Protein AF-A0A1A8N2N7-F1 (afdb_monomer_lite)

Organism: NCBI:txid704102

pLDDT: mean 72.77, std 22.72, range [32.47, 98.38]

Radius of gyration: 24.27 Å; chains: 1; bounding box: 80×47×76 Å

Secondary structure (DSSP, 8-state):
---S--HHHHHHHSPTTPEEEEEE----TTSS-------PPPPGGGGT---------------------------------------PPEEETTSS--SS-EEEEE-BTTTB--HHHHHHHHHTT--EEE----TT-----HHHHHHHHHHHHHHHHHHHHHHHHHHTT--------

InterPro domains:
  IPR001537 tRNA/rRNA methyltransferase, SpoU type [PF00588] (91-151)
  IPR029026 tRNA (guanine-N1-)-methyltransferase, N-terminal [G3DSA:3.40.1280.10] (37-162)
  IPR029028 Alpha/beta knot methyltransferases [SSF75217] (89-158)
  IPR051259 Ribosomal RNA Methyltransferase [PTHR43191] (1-160)

Sequence (177 aa):
IYPNLDWDDVKNHLPKPVTVHVADSGLDISAETGGNGSHKPSKPGDFGWVSSRPDGKNMLYQEYDSDSDSDSESDSDSEDEGPQLSRVETKLYHETWTQSPSALVIGGETHGLSVEAVQLAEETSGHRLFIPVVPDVDSLNSAMAASILLFEGRRQLLKLLQTSGKKLQSKPERNFS

Structure (mmCIF, N/CA/C/O backbone):
data_AF-A0A1A8N2N7-F1
#
_entry.id   AF-A0A1A8N2N7-F1
#
loop_
_atom_site.group_PDB
_atom_site.id
_atom_site.type_symbol
_atom_site.label_atom_id
_atom_site.label_alt_id
_atom_site.label_comp_id
_atom_site.label_asym_id
_atom_site.label_entity_id
_atom_site.label_seq_id
_atom_site.pdbx_PDB_ins_code
_atom_site.Cartn_x
_atom_site.Cartn_y
_atom_site.Cartn_z
_atom_site.occupancy
_atom_site.B_iso_or_equiv
_atom_site.auth_seq_id
_atom_site.auth_comp_id
_atom_site.auth_asym_id
_atom_site.auth_atom_id
_atom_site.pdbx_PDB_model_num
ATOM 1 N N . ILE A 1 1 ? -5.995 21.632 2.285 1.00 77.31 1 ILE A N 1
ATOM 2 C CA . ILE A 1 1 ? -4.878 20.962 1.580 1.00 77.31 1 ILE A CA 1
ATOM 3 C C . ILE A 1 1 ? -3.614 21.663 2.044 1.00 77.31 1 ILE A C 1
ATOM 5 O O . ILE A 1 1 ? -3.593 22.886 1.961 1.00 77.31 1 ILE A O 1
ATOM 9 N N . TYR A 1 2 ? -2.647 20.931 2.594 1.00 81.38 2 TYR A N 1
ATOM 10 C CA . TYR A 1 2 ? -1.364 21.482 3.041 1.00 81.38 2 TYR A CA 1
ATOM 11 C C . TYR A 1 2 ? -0.319 21.229 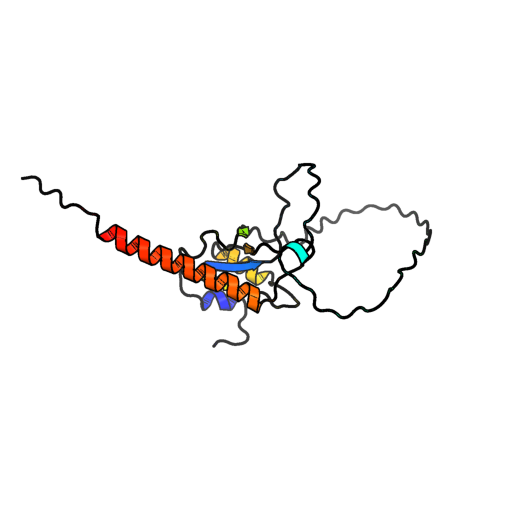1.940 1.00 81.38 2 TYR A C 1
ATOM 13 O O . TYR A 1 2 ? -0.010 20.065 1.692 1.00 81.38 2 TYR A O 1
ATOM 21 N N . PRO A 1 3 ? 0.147 22.256 1.205 1.00 87.00 3 PRO A N 1
ATOM 22 C CA . PRO A 1 3 ? 1.185 22.090 0.188 1.00 87.00 3 PRO A CA 1
ATOM 23 C C . PRO A 1 3 ? 2.592 22.138 0.803 1.00 87.00 3 PRO A C 1
ATOM 25 O O . PRO A 1 3 ? 2.788 22.818 1.806 1.00 87.00 3 PRO A O 1
ATOM 28 N N . ASN A 1 4 ? 3.567 21.492 0.149 1.00 87.12 4 ASN A N 1
ATOM 29 C CA . ASN A 1 4 ? 5.005 21.560 0.477 1.00 87.12 4 ASN A CA 1
ATOM 30 C C . ASN A 1 4 ? 5.331 21.240 1.942 1.00 87.12 4 ASN A C 1
ATOM 32 O O . ASN A 1 4 ? 6.148 21.912 2.565 1.00 87.12 4 ASN A O 1
ATOM 36 N N . LEU A 1 5 ? 4.628 20.258 2.494 1.00 89.69 5 LEU A N 1
ATOM 37 C CA . LEU A 1 5 ? 4.834 19.833 3.862 1.00 89.69 5 LEU A CA 1
ATOM 38 C C . LEU A 1 5 ? 6.092 18.958 3.944 1.00 89.69 5 LEU A C 1
ATOM 40 O O . LEU A 1 5 ? 6.265 18.075 3.102 1.00 89.69 5 LEU A O 1
ATOM 44 N N . ASP A 1 6 ? 6.932 19.197 4.946 1.00 90.75 6 ASP A N 1
ATOM 45 C CA . ASP A 1 6 ? 8.073 18.333 5.243 1.00 90.75 6 ASP A CA 1
ATOM 46 C C . ASP A 1 6 ? 7.608 17.030 5.920 1.00 90.75 6 ASP A C 1
ATOM 48 O O . ASP A 1 6 ? 6.541 16.997 6.543 1.00 90.75 6 ASP A O 1
ATOM 52 N N . TRP A 1 7 ? 8.380 15.948 5.806 1.00 89.94 7 TRP A N 1
ATOM 53 C CA . TRP A 1 7 ? 8.041 14.657 6.412 1.00 89.94 7 TRP A CA 1
ATOM 54 C C . TRP A 1 7 ? 7.930 14.729 7.939 1.00 89.94 7 TRP A C 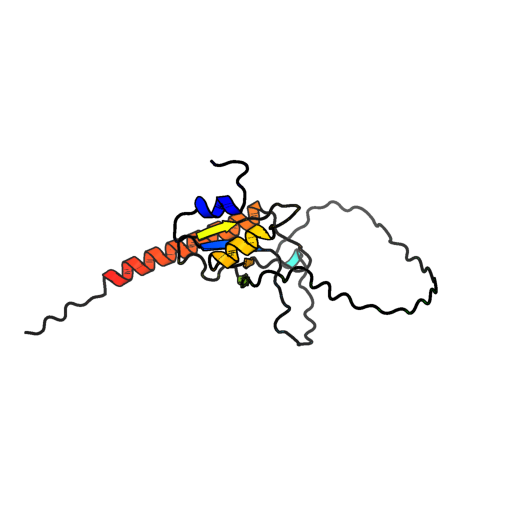1
ATOM 56 O O . TRP A 1 7 ? 7.026 14.101 8.504 1.00 89.94 7 TRP A O 1
ATOM 66 N N . ASP A 1 8 ? 8.749 15.560 8.587 1.00 87.00 8 ASP A N 1
ATOM 67 C CA . ASP A 1 8 ? 8.666 15.809 10.032 1.00 87.00 8 ASP A CA 1
ATOM 68 C C . ASP A 1 8 ? 7.321 16.444 10.426 1.00 87.00 8 ASP A C 1
ATOM 70 O O . ASP A 1 8 ? 6.729 16.130 11.467 1.00 87.00 8 ASP A O 1
ATOM 74 N N . ASP A 1 9 ? 6.787 17.297 9.553 1.00 90.31 9 ASP A N 1
ATOM 75 C CA . ASP A 1 9 ? 5.503 17.956 9.748 1.00 90.31 9 ASP A CA 1
ATOM 76 C C . ASP A 1 9 ? 4.326 17.029 9.416 1.00 90.31 9 ASP A C 1
ATOM 78 O O . ASP A 1 9 ? 3.293 17.106 10.089 1.00 90.31 9 ASP A O 1
ATOM 82 N N . VAL A 1 10 ? 4.457 16.113 8.439 1.00 90.69 10 VAL A N 1
ATOM 83 C CA . VAL A 1 10 ? 3.380 15.170 8.040 1.00 90.69 10 VAL A CA 1
ATOM 84 C C . VAL A 1 10 ? 2.826 14.456 9.264 1.00 90.69 10 VAL A C 1
ATOM 86 O O . VAL A 1 10 ? 1.609 14.408 9.464 1.00 90.69 10 VAL A O 1
ATOM 89 N N . LYS A 1 11 ? 3.717 13.966 10.126 1.00 85.94 11 LYS A N 1
ATOM 90 C CA . LYS A 1 11 ? 3.368 13.245 11.352 1.00 85.94 11 LYS A CA 1
ATOM 91 C C . LYS A 1 11 ? 2.469 14.054 12.289 1.00 85.94 11 LYS A C 1
ATOM 93 O O . LYS A 1 11 ? 1.573 13.487 12.916 1.00 85.94 11 LYS A O 1
ATOM 98 N N . ASN A 1 12 ? 2.654 15.371 12.351 1.00 89.19 12 ASN A N 1
ATOM 99 C CA . ASN A 1 12 ? 1.869 16.268 13.203 1.00 89.19 12 ASN A CA 1
ATOM 100 C C . ASN A 1 12 ? 0.448 16.505 12.670 1.00 89.19 12 ASN A C 1
ATOM 102 O O . ASN A 1 12 ? -0.444 16.884 13.432 1.00 89.19 12 ASN A O 1
ATOM 106 N N . HIS A 1 13 ? 0.220 16.256 11.379 1.00 90.19 13 HIS A N 1
ATOM 107 C CA . HIS A 1 13 ? -1.079 16.412 10.724 1.00 90.19 13 HIS A CA 1
ATOM 108 C C . HIS A 1 13 ? -1.893 15.115 10.639 1.00 90.19 13 HIS A C 1
ATOM 110 O O . HIS A 1 13 ? -3.076 15.155 10.287 1.00 90.19 13 HIS A O 1
ATOM 116 N N . LEU A 1 14 ? -1.298 13.970 10.977 1.00 89.12 14 LEU A N 1
ATOM 117 C CA . LEU A 1 14 ? -2.007 12.697 11.027 1.00 89.12 14 LEU A CA 1
ATOM 118 C C . LEU A 1 14 ? -2.807 12.567 12.337 1.00 89.12 14 LEU A C 1
ATOM 120 O O . LEU A 1 14 ? -2.280 12.817 13.425 1.00 89.12 14 LEU A O 1
ATOM 124 N N . PRO A 1 15 ? -4.080 12.134 12.283 1.00 88.06 15 PRO A N 1
ATOM 125 C CA . PRO A 1 15 ? -4.814 11.771 13.487 1.00 88.06 15 PRO A CA 1
ATOM 126 C C . PRO A 1 15 ? -4.082 10.670 14.267 1.00 88.06 15 PRO A C 1
ATOM 128 O O . PRO A 1 15 ? -3.698 9.650 13.704 1.00 88.06 15 PRO A O 1
ATOM 131 N N . LYS A 1 16 ? -3.957 10.803 15.590 1.00 82.12 16 LYS A N 1
ATOM 132 C CA . LYS A 1 16 ? -3.619 9.655 16.453 1.00 82.12 16 LYS A CA 1
ATOM 133 C C . LYS A 1 16 ? -4.872 8.763 16.479 1.00 82.12 16 LYS A C 1
ATOM 135 O O . LYS A 1 16 ? -5.909 9.298 16.877 1.00 82.12 16 LYS A O 1
ATOM 140 N N . PRO A 1 17 ? -4.880 7.487 16.032 1.00 89.25 17 PRO A N 1
ATOM 141 C CA . PRO A 1 17 ? -3.804 6.486 15.998 1.00 89.25 17 PRO A CA 1
ATOM 142 C C . PRO A 1 17 ? -3.480 5.945 14.580 1.00 89.25 17 PRO A C 1
ATOM 144 O O . PRO A 1 17 ? -3.546 4.738 14.352 1.00 89.25 17 PRO A O 1
ATOM 147 N N . VAL A 1 18 ? -3.218 6.816 13.603 1.00 94.62 18 VAL A N 1
ATOM 148 C CA . VAL A 1 18 ? -3.017 6.384 12.210 1.00 94.62 18 VAL A CA 1
ATOM 149 C C . VAL A 1 18 ? -1.748 5.544 12.029 1.00 94.62 18 VAL A C 1
ATOM 151 O O . VAL A 1 18 ? -0.674 5.926 12.485 1.00 94.62 18 VAL A O 1
ATOM 154 N N . THR A 1 19 ? -1.886 4.434 11.303 1.00 95.50 19 THR A N 1
ATOM 155 C CA . THR A 1 19 ? -0.785 3.607 10.794 1.00 95.50 19 THR A CA 1
ATOM 156 C C . THR A 1 19 ? -0.503 3.987 9.341 1.00 95.50 19 THR A C 1
ATOM 158 O O . THR A 1 19 ? -1.415 3.982 8.512 1.00 95.50 19 THR A O 1
ATOM 161 N N . VAL A 1 20 ? 0.739 4.337 9.012 1.00 96.12 20 VAL A N 1
ATOM 162 C CA . VAL A 1 20 ? 1.139 4.718 7.651 1.00 96.12 20 VAL A CA 1
ATOM 163 C C . VAL A 1 20 ? 1.701 3.497 6.937 1.00 96.12 20 VAL A C 1
ATOM 165 O O . VAL A 1 20 ? 2.603 2.846 7.435 1.00 96.12 20 VAL A O 1
ATOM 168 N N . HIS A 1 21 ? 1.182 3.182 5.759 1.00 96.75 21 HIS A N 1
ATOM 169 C CA . HIS A 1 21 ? 1.699 2.129 4.890 1.00 96.75 21 HIS A CA 1
ATOM 170 C C . HIS A 1 21 ? 2.277 2.757 3.626 1.00 96.75 21 HIS A C 1
ATOM 172 O O . HIS A 1 21 ? 1.815 3.813 3.191 1.00 96.75 21 HIS A O 1
ATOM 178 N N . VAL A 1 22 ? 3.250 2.097 3.009 1.00 96.31 22 VAL A N 1
ATOM 179 C CA . VAL A 1 22 ? 3.868 2.555 1.758 1.00 96.31 22 VAL A CA 1
ATOM 180 C C . VAL A 1 22 ? 3.611 1.534 0.655 1.00 96.31 22 VAL A C 1
ATOM 182 O O . VAL A 1 22 ? 3.579 0.335 0.922 1.00 96.31 22 VAL A O 1
ATOM 185 N N . ALA A 1 23 ? 3.384 1.992 -0.572 1.00 95.06 23 ALA A N 1
ATOM 186 C CA . ALA A 1 23 ? 3.231 1.123 -1.736 1.00 95.06 23 ALA A CA 1
ATOM 187 C C . ALA A 1 23 ? 4.589 0.864 -2.384 1.00 95.06 23 ALA A C 1
ATOM 189 O O . ALA A 1 23 ? 5.177 1.792 -2.939 1.00 95.06 23 ALA A O 1
ATOM 190 N N . ASP A 1 24 ? 5.054 -0.380 -2.332 1.00 86.06 24 ASP A N 1
ATOM 191 C CA . ASP A 1 24 ? 6.379 -0.756 -2.816 1.00 86.06 24 ASP A CA 1
ATOM 192 C C . ASP A 1 24 ? 6.296 -1.853 -3.886 1.00 86.06 24 ASP A C 1
ATOM 194 O O . ASP A 1 24 ? 5.497 -2.787 -3.791 1.00 86.06 24 ASP A O 1
ATOM 198 N N . SER A 1 25 ? 7.112 -1.711 -4.926 1.00 78.00 25 SER A N 1
ATOM 199 C CA . SER A 1 25 ? 7.286 -2.685 -6.004 1.00 78.00 25 SER A CA 1
ATOM 200 C C . SER A 1 25 ? 8.427 -3.668 -5.736 1.00 78.00 25 SER A C 1
ATOM 202 O O . SER A 1 25 ? 8.490 -4.702 -6.393 1.00 78.00 25 SER A O 1
ATOM 204 N N . GLY A 1 26 ? 9.323 -3.374 -4.791 1.00 65.69 26 GLY A N 1
ATOM 205 C CA . GLY A 1 26 ? 10.401 -4.272 -4.393 1.00 65.69 26 GLY A CA 1
ATOM 206 C C . GLY A 1 26 ? 9.904 -5.337 -3.422 1.00 65.69 26 GLY A C 1
ATOM 207 O O . GLY A 1 26 ? 9.474 -5.022 -2.314 1.00 65.69 26 GLY A O 1
ATOM 208 N N . LEU A 1 27 ? 9.978 -6.607 -3.822 1.00 61.25 27 LEU A N 1
ATOM 209 C CA . LEU A 1 27 ? 9.917 -7.719 -2.880 1.00 61.25 27 LEU A CA 1
ATOM 210 C C . LEU A 1 27 ? 11.355 -8.075 -2.502 1.00 61.25 27 LEU A C 1
ATOM 212 O O . LEU A 1 27 ? 12.095 -8.596 -3.336 1.00 61.25 27 LEU A O 1
ATOM 216 N N . ASP A 1 28 ? 11.745 -7.819 -1.254 1.00 54.06 28 ASP A N 1
ATOM 217 C CA . ASP A 1 28 ? 13.048 -8.242 -0.734 1.00 54.06 28 ASP A CA 1
ATOM 218 C C . ASP A 1 28 ? 13.035 -9.764 -0.513 1.00 54.06 28 ASP A C 1
ATOM 220 O O . ASP A 1 28 ? 12.963 -10.255 0.614 1.00 54.06 28 ASP A O 1
ATOM 224 N N . ILE A 1 29 ? 13.102 -10.548 -1.593 1.00 48.91 29 ILE A N 1
ATOM 225 C CA . ILE A 1 29 ? 13.363 -11.994 -1.522 1.00 48.91 29 ILE A CA 1
ATOM 226 C C . ILE A 1 29 ? 14.863 -12.202 -1.245 1.00 48.91 29 ILE A C 1
ATOM 228 O O . ILE A 1 29 ? 15.582 -12.802 -2.035 1.00 48.91 29 ILE A O 1
ATOM 232 N N . SER A 1 30 ? 15.359 -11.665 -0.131 1.00 42.28 30 SER A N 1
ATOM 233 C CA . SER A 1 30 ? 16.705 -11.964 0.386 1.00 42.28 30 SER A CA 1
ATOM 234 C C . SER A 1 30 ? 16.667 -12.717 1.712 1.00 42.28 30 SER A C 1
ATOM 236 O O . SER A 1 30 ? 17.693 -13.216 2.167 1.00 42.28 30 SER A O 1
ATOM 238 N N . ALA A 1 31 ? 15.487 -12.896 2.304 1.00 42.53 31 ALA A N 1
ATOM 239 C CA . ALA A 1 31 ? 15.287 -13.890 3.338 1.00 42.53 31 ALA A CA 1
ATOM 240 C C . ALA A 1 31 ? 14.639 -15.120 2.686 1.00 42.53 31 ALA A C 1
ATOM 242 O O . ALA A 1 31 ? 13.499 -15.071 2.243 1.00 42.53 31 ALA A O 1
ATOM 243 N N . GLU A 1 32 ? 15.374 -16.234 2.671 1.00 45.00 32 GLU A N 1
ATOM 244 C CA . GLU A 1 32 ? 14.865 -17.600 2.482 1.00 45.00 32 GLU A CA 1
ATOM 245 C C . GLU A 1 32 ? 14.291 -17.976 1.098 1.00 45.00 32 GLU A C 1
ATOM 247 O O . GLU A 1 32 ? 13.090 -18.112 0.920 1.00 45.00 32 GLU A O 1
ATOM 252 N N . THR A 1 33 ? 15.170 -18.313 0.138 1.00 36.44 33 THR A N 1
ATOM 253 C CA . THR A 1 33 ? 15.054 -19.552 -0.673 1.00 36.44 33 THR A CA 1
ATOM 254 C C . THR A 1 33 ? 16.413 -19.914 -1.289 1.00 36.44 33 THR A C 1
ATOM 256 O O . THR A 1 33 ? 16.728 -19.582 -2.429 1.00 36.44 33 THR A O 1
ATOM 259 N N . GLY A 1 34 ? 17.226 -20.665 -0.543 1.00 35.75 34 GLY A N 1
ATOM 260 C CA . GLY A 1 34 ? 18.213 -21.556 -1.148 1.00 35.75 34 GLY A CA 1
ATOM 261 C C . GLY A 1 34 ? 17.470 -22.750 -1.744 1.00 35.75 34 GLY A C 1
ATOM 262 O O . GLY A 1 34 ? 17.129 -23.686 -1.027 1.00 35.75 34 GLY A O 1
ATOM 263 N N . GLY A 1 35 ? 17.160 -22.705 -3.037 1.00 32.47 35 GLY A N 1
ATOM 264 C CA . GLY A 1 35 ? 16.401 -23.765 -3.695 1.00 32.47 35 GLY A CA 1
ATOM 265 C C . GLY A 1 35 ? 16.510 -23.689 -5.209 1.00 32.47 35 GLY A C 1
ATOM 266 O O . GLY A 1 35 ? 15.753 -22.977 -5.857 1.00 32.47 35 GLY A O 1
ATOM 267 N N . ASN A 1 36 ? 17.444 -24.457 -5.772 1.00 40.69 36 ASN A N 1
ATOM 268 C CA . ASN A 1 36 ? 17.544 -24.724 -7.205 1.00 40.69 36 ASN A CA 1
ATOM 269 C C . ASN A 1 36 ? 16.225 -25.314 -7.735 1.00 40.69 36 ASN A C 1
ATOM 271 O O . ASN A 1 36 ? 15.969 -26.510 -7.599 1.00 40.69 36 ASN A O 1
ATOM 275 N N . GLY A 1 37 ? 15.411 -24.481 -8.378 1.00 35.03 37 GLY A N 1
ATOM 276 C CA . GLY A 1 37 ? 14.222 -24.883 -9.119 1.00 35.03 37 GLY A CA 1
ATOM 277 C C . GLY A 1 37 ? 14.113 -24.045 -10.384 1.00 35.03 37 GLY A C 1
ATOM 278 O O . GLY A 1 37 ? 13.735 -22.882 -10.334 1.00 35.03 37 GLY A O 1
ATOM 279 N N . SER A 1 38 ? 14.468 -24.631 -11.529 1.00 43.06 38 SER A N 1
ATOM 280 C CA . SER A 1 38 ? 14.280 -24.038 -12.856 1.00 43.06 38 SER A CA 1
ATOM 281 C C . SER A 1 38 ? 12.783 -23.812 -13.120 1.00 43.06 38 SER A C 1
ATOM 283 O O . SER A 1 38 ? 12.105 -24.667 -13.695 1.00 43.06 38 SER A O 1
ATOM 285 N N . HIS A 1 39 ? 12.260 -22.653 -12.733 1.00 41.28 39 HIS A N 1
ATOM 286 C CA . HIS A 1 39 ? 10.943 -22.189 -13.142 1.00 41.28 39 HIS A CA 1
ATOM 287 C C . HIS A 1 39 ? 11.091 -21.412 -14.451 1.00 41.28 39 HIS A C 1
ATOM 289 O O . HIS A 1 39 ? 11.597 -20.296 -14.476 1.00 41.28 39 HIS A O 1
ATOM 295 N N . LYS A 1 40 ? 10.675 -22.022 -15.568 1.00 46.72 40 LYS A N 1
ATOM 296 C CA . LYS A 1 40 ? 10.516 -21.300 -16.837 1.00 46.72 40 LYS A CA 1
ATOM 297 C C . LYS A 1 40 ? 9.461 -20.201 -16.636 1.00 46.72 40 LYS A C 1
ATOM 299 O O . LYS A 1 40 ? 8.342 -20.556 -16.261 1.00 46.72 40 LYS A O 1
ATOM 304 N N . PRO A 1 41 ? 9.759 -18.917 -16.896 1.00 47.47 41 PRO A N 1
ATOM 305 C CA . PRO A 1 41 ? 8.759 -17.867 -16.776 1.00 47.47 41 PRO A CA 1
ATOM 306 C C . PRO A 1 41 ? 7.697 -18.030 -17.873 1.00 47.47 41 PRO A C 1
ATOM 308 O O . PRO A 1 41 ? 8.006 -18.195 -19.057 1.00 47.47 41 PRO A O 1
ATOM 311 N N . SER A 1 42 ? 6.429 -18.031 -17.465 1.00 54.16 42 SER A N 1
ATOM 312 C CA . SER A 1 42 ? 5.269 -17.928 -18.357 1.00 54.16 42 SER A CA 1
ATOM 313 C C . SER A 1 42 ? 5.313 -16.600 -19.115 1.00 54.16 42 SER A C 1
ATOM 315 O O . SER A 1 42 ? 5.610 -15.561 -18.527 1.00 54.16 42 SER A O 1
ATOM 317 N N . LYS A 1 43 ? 5.030 -16.632 -20.422 1.00 56.66 43 LYS A N 1
ATOM 318 C CA . LYS A 1 43 ? 5.144 -15.458 -21.297 1.00 56.66 43 LYS A CA 1
ATOM 319 C C . LYS A 1 43 ? 4.039 -14.438 -20.981 1.00 56.66 43 LYS A C 1
ATOM 321 O O . LYS A 1 43 ? 2.916 -14.854 -20.708 1.00 56.66 43 LYS A O 1
ATOM 326 N N . PRO A 1 44 ? 4.286 -13.123 -21.134 1.00 49.81 44 PRO A N 1
ATOM 327 C CA . PRO A 1 44 ? 3.281 -12.077 -20.888 1.00 49.81 44 PRO A CA 1
ATOM 328 C C . PRO A 1 44 ? 1.944 -12.293 -21.625 1.00 49.81 44 PRO A C 1
ATOM 330 O O . PRO A 1 44 ? 0.878 -11.957 -21.111 1.00 49.81 44 PRO A O 1
ATOM 333 N N . GLY A 1 45 ? 1.987 -12.918 -22.808 1.00 48.84 45 GLY A N 1
ATOM 334 C CA . GLY A 1 45 ? 0.800 -13.246 -23.603 1.00 48.84 45 GLY A CA 1
ATOM 335 C C . GLY A 1 45 ? -0.177 -14.224 -22.935 1.00 48.84 45 GLY A C 1
ATOM 336 O O . GLY A 1 45 ? -1.365 -14.168 -23.243 1.00 48.84 45 GLY A O 1
ATOM 337 N N . ASP A 1 46 ? 0.275 -15.052 -21.988 1.00 54.19 46 ASP A N 1
ATOM 338 C CA . ASP A 1 46 ? -0.593 -16.008 -21.280 1.00 54.19 46 ASP A CA 1
ATOM 339 C C . ASP A 1 46 ? -1.548 -15.306 -20.298 1.00 54.19 46 ASP A C 1
ATOM 341 O O . ASP A 1 46 ? -2.619 -15.825 -19.988 1.00 54.19 46 ASP A O 1
ATOM 345 N N . PHE A 1 47 ? -1.205 -14.090 -19.861 1.00 55.56 47 PHE A N 1
ATOM 346 C CA . PHE A 1 47 ? -2.026 -13.268 -18.965 1.00 55.56 47 PHE A CA 1
ATOM 347 C C . PHE A 1 47 ? -2.867 -12.221 -19.712 1.00 55.56 47 PHE A C 1
ATOM 349 O O . PHE A 1 47 ? -3.386 -11.285 -19.105 1.00 55.56 47 PHE A O 1
ATOM 356 N N . GLY A 1 48 ? -2.999 -12.348 -21.039 1.00 46.44 48 GLY A N 1
ATOM 357 C CA . GLY A 1 48 ? -3.795 -11.431 -21.860 1.00 46.44 48 GLY A CA 1
ATOM 358 C C . GLY A 1 48 ? -3.153 -10.058 -22.080 1.00 46.44 48 GLY A C 1
ATOM 359 O O . GLY A 1 48 ? -3.822 -9.141 -22.559 1.00 46.44 48 GLY A O 1
ATOM 360 N N . TRP A 1 49 ? -1.864 -9.898 -21.764 1.00 51.03 49 TRP A N 1
ATOM 361 C CA . TRP A 1 49 ? -1.115 -8.681 -22.070 1.00 51.03 49 TRP A CA 1
ATOM 362 C C . TRP A 1 49 ? -0.714 -8.689 -23.548 1.00 51.03 49 TRP A C 1
ATOM 364 O O . TRP A 1 49 ? 0.305 -9.255 -23.942 1.00 51.03 49 TRP A O 1
ATOM 374 N N . VAL A 1 50 ? -1.538 -8.064 -24.389 1.00 43.88 50 VAL A N 1
ATOM 375 C CA . VAL A 1 50 ? -1.230 -7.848 -25.808 1.00 43.88 50 VAL A CA 1
ATOM 376 C C . VAL A 1 50 ? -0.545 -6.493 -25.954 1.00 43.88 50 VAL A C 1
ATOM 378 O O . VAL A 1 50 ? -1.186 -5.444 -25.890 1.00 43.88 50 VAL A O 1
ATOM 381 N N . SER A 1 51 ? 0.773 -6.503 -26.161 1.00 46.09 51 SER A N 1
ATOM 382 C CA . SER A 1 51 ? 1.508 -5.300 -26.558 1.00 46.09 51 SER A CA 1
ATOM 383 C C . SER A 1 51 ? 1.061 -4.890 -27.961 1.00 46.09 51 SER A C 1
ATOM 385 O O . SER A 1 51 ? 1.390 -5.542 -28.949 1.00 46.09 51 SER A O 1
ATOM 387 N N . SER A 1 52 ? 0.286 -3.811 -28.060 1.00 44.50 52 SER A N 1
ATOM 388 C CA . SER A 1 52 ? -0.011 -3.169 -29.341 1.00 44.50 52 SER A CA 1
ATOM 389 C C . SER A 1 52 ? 1.162 -2.264 -29.713 1.00 44.50 52 SER A C 1
ATOM 391 O O . SER A 1 52 ? 1.092 -1.048 -29.547 1.00 44.50 52 SER A O 1
ATOM 393 N N . ARG A 1 53 ? 2.270 -2.850 -30.172 1.00 50.28 53 ARG A N 1
ATOM 394 C CA . ARG A 1 53 ? 3.344 -2.091 -30.823 1.00 50.28 53 ARG A CA 1
ATOM 395 C C . ARG A 1 53 ? 3.508 -2.583 -32.260 1.00 50.28 53 ARG A C 1
ATOM 397 O O . ARG A 1 53 ? 3.644 -3.790 -32.458 1.00 50.28 53 ARG A O 1
ATOM 404 N N . PRO A 1 54 ? 3.458 -1.687 -33.263 1.00 40.12 54 PRO A N 1
ATOM 405 C CA . PRO A 1 54 ? 3.737 -2.071 -34.631 1.00 40.12 54 PRO A CA 1
ATOM 406 C C . PRO A 1 54 ? 5.221 -2.420 -34.764 1.00 40.12 54 PRO A C 1
ATOM 408 O O . PRO A 1 54 ? 6.093 -1.744 -34.217 1.00 40.12 54 PRO A O 1
ATOM 411 N N . ASP A 1 55 ? 5.444 -3.514 -35.479 1.00 47.00 55 ASP A N 1
ATOM 412 C CA . ASP A 1 55 ? 6.719 -4.114 -35.842 1.00 47.00 55 ASP A CA 1
ATOM 413 C C . ASP A 1 55 ? 7.744 -3.073 -36.330 1.00 47.00 55 ASP A C 1
ATOM 415 O O . ASP A 1 55 ? 7.511 -2.321 -37.280 1.00 47.00 55 ASP A O 1
ATOM 419 N N . GLY A 1 56 ? 8.883 -3.029 -35.643 1.00 36.62 56 GLY A N 1
ATOM 420 C CA . GLY A 1 56 ? 9.974 -2.091 -35.864 1.00 36.62 56 GLY A CA 1
ATOM 421 C C . GLY A 1 56 ? 11.316 -2.803 -35.751 1.00 36.62 56 GLY A C 1
ATOM 422 O O . GLY A 1 56 ? 12.016 -2.640 -34.763 1.00 36.62 56 GLY A O 1
ATOM 423 N N . LYS A 1 57 ? 11.611 -3.636 -36.755 1.00 38.03 57 LYS A N 1
ATOM 424 C CA . LYS A 1 57 ? 12.929 -4.065 -37.268 1.00 38.03 57 LYS A CA 1
ATOM 425 C C . LYS A 1 57 ? 14.153 -3.926 -36.336 1.00 38.03 57 LYS A C 1
ATOM 427 O O . LYS A 1 57 ? 14.644 -2.827 -36.115 1.00 38.03 57 LYS A O 1
ATOM 432 N N . ASN A 1 58 ? 14.718 -5.089 -35.986 1.00 40.28 58 ASN A N 1
ATOM 433 C CA . ASN A 1 58 ? 16.145 -5.404 -35.789 1.00 40.28 58 ASN A CA 1
ATOM 434 C C . ASN A 1 58 ? 17.094 -4.227 -35.483 1.00 40.28 58 ASN A C 1
ATOM 436 O O . ASN A 1 58 ? 17.602 -3.588 -36.405 1.00 40.28 58 ASN A O 1
ATOM 440 N N . MET A 1 59 ? 17.474 -4.075 -34.211 1.00 35.28 59 MET A N 1
ATOM 441 C CA . MET A 1 59 ? 18.766 -3.489 -33.843 1.00 35.28 59 MET A CA 1
ATOM 442 C C . MET A 1 59 ? 19.662 -4.581 -33.254 1.00 35.28 59 MET A C 1
ATOM 444 O O . MET A 1 59 ? 19.497 -5.031 -32.124 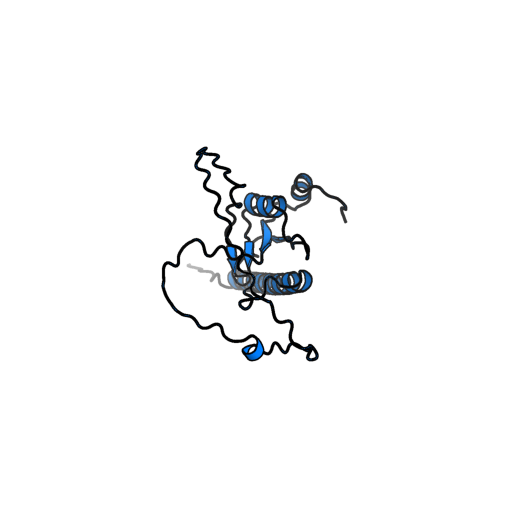1.00 35.28 59 MET A O 1
ATOM 448 N N . LEU A 1 60 ? 20.560 -5.045 -34.120 1.00 33.78 60 LEU A N 1
ATOM 449 C CA . LEU A 1 60 ? 21.655 -5.974 -33.886 1.00 33.78 60 LEU A CA 1
ATOM 450 C C . LEU A 1 60 ? 22.692 -5.289 -32.981 1.00 33.78 60 LEU A C 1
ATOM 452 O O . LEU A 1 60 ? 23.362 -4.360 -33.430 1.00 33.78 60 LEU A O 1
ATOM 456 N N . TYR A 1 61 ? 22.824 -5.724 -31.730 1.00 36.41 61 TYR A N 1
ATOM 457 C CA . TYR A 1 61 ? 23.929 -5.290 -30.876 1.00 36.41 61 TYR A CA 1
ATOM 458 C C . TYR A 1 61 ? 25.184 -6.071 -31.275 1.00 36.41 61 TYR A C 1
ATOM 460 O O . TYR A 1 61 ? 25.231 -7.292 -31.143 1.00 36.41 61 TYR A O 1
ATOM 468 N N . GLN A 1 62 ? 26.160 -5.359 -31.842 1.00 36.53 62 GLN A N 1
ATOM 469 C CA . GLN A 1 62 ? 27.503 -5.870 -32.086 1.00 36.53 62 GLN A CA 1
ATOM 470 C C . GLN A 1 62 ? 28.259 -5.939 -30.760 1.00 36.53 62 GLN A C 1
ATOM 472 O O . GLN A 1 62 ? 28.446 -4.934 -30.081 1.00 36.53 62 GLN A O 1
ATOM 477 N N . GLU A 1 63 ? 28.664 -7.157 -30.442 1.00 33.66 63 GLU A N 1
ATOM 478 C CA . GLU A 1 63 ? 29.701 -7.545 -29.498 1.00 33.66 63 GLU A CA 1
ATOM 479 C C . GLU A 1 63 ? 31.027 -6.863 -29.878 1.00 33.66 63 GLU A C 1
ATOM 481 O O . GLU A 1 63 ? 31.465 -6.944 -31.028 1.00 33.66 63 GLU A O 1
ATOM 486 N N . TYR A 1 64 ? 31.640 -6.151 -28.933 1.00 35.94 64 TYR A N 1
ATOM 487 C CA . TYR A 1 64 ? 33.021 -5.690 -29.039 1.00 35.94 64 TYR A CA 1
ATOM 488 C C . TYR A 1 64 ? 33.813 -6.236 -27.852 1.00 35.94 64 TYR A C 1
ATOM 490 O O . TYR A 1 64 ? 33.670 -5.767 -26.723 1.00 35.94 64 TYR A O 1
ATOM 498 N N . ASP A 1 65 ? 34.640 -7.240 -28.147 1.00 47.53 65 ASP A N 1
ATOM 499 C CA . ASP A 1 65 ? 35.791 -7.643 -27.343 1.00 47.53 65 ASP A CA 1
ATOM 500 C C . ASP A 1 65 ? 36.730 -6.444 -27.188 1.00 47.53 65 ASP A C 1
ATOM 502 O O . ASP A 1 65 ? 37.149 -5.830 -28.175 1.00 47.53 65 ASP A O 1
ATOM 506 N N . SER A 1 66 ? 37.070 -6.108 -25.949 1.00 42.62 66 SER A N 1
ATOM 507 C CA . SER A 1 66 ? 38.151 -5.176 -25.655 1.00 42.62 66 SER A CA 1
ATOM 508 C C . SER A 1 66 ? 38.929 -5.704 -24.457 1.00 42.62 66 SER A C 1
ATOM 510 O O . SER A 1 66 ? 38.616 -5.389 -23.310 1.00 42.62 66 SER A O 1
ATOM 512 N N . ASP A 1 67 ? 39.944 -6.510 -24.755 1.00 45.81 67 ASP A N 1
ATOM 513 C CA . ASP A 1 67 ? 40.983 -6.927 -23.819 1.00 45.81 67 ASP A CA 1
ATOM 514 C C . ASP A 1 67 ? 41.748 -5.688 -23.332 1.00 45.81 67 ASP A C 1
ATOM 516 O O . ASP A 1 67 ? 42.341 -4.952 -24.127 1.00 45.81 67 ASP A O 1
ATOM 520 N N . SER A 1 68 ? 41.731 -5.432 -22.027 1.00 46.66 68 SER A N 1
ATOM 521 C CA . SER A 1 68 ? 42.627 -4.460 -21.404 1.00 46.66 68 SER A CA 1
ATOM 522 C C . SER A 1 68 ? 43.018 -4.955 -20.019 1.00 46.66 68 SER A C 1
ATOM 524 O O . SER A 1 68 ? 42.316 -4.716 -19.037 1.00 46.66 68 SER A O 1
ATOM 526 N N . ASP A 1 69 ? 44.162 -5.630 -19.966 1.00 47.91 69 ASP A N 1
ATOM 527 C CA . ASP A 1 69 ? 44.865 -5.994 -18.741 1.00 47.91 69 ASP A CA 1
ATOM 528 C C . ASP A 1 69 ? 45.262 -4.726 -17.969 1.00 47.91 69 ASP A C 1
ATOM 530 O O . ASP A 1 69 ? 45.925 -3.834 -18.507 1.00 47.91 69 ASP A O 1
ATOM 534 N N . SER A 1 70 ? 44.870 -4.633 -16.699 1.00 43.75 70 SER A N 1
ATOM 535 C CA . SER A 1 70 ? 45.441 -3.662 -15.766 1.00 43.75 70 SER A CA 1
ATOM 536 C C . SER A 1 70 ? 45.402 -4.228 -14.352 1.00 43.75 70 SER A C 1
ATOM 538 O O . SER A 1 70 ? 44.420 -4.071 -13.628 1.00 43.75 70 SER A O 1
ATOM 540 N N . ASP A 1 71 ? 46.508 -4.858 -13.970 1.00 46.06 71 ASP A N 1
ATOM 541 C CA . ASP A 1 71 ? 46.807 -5.270 -12.604 1.00 46.06 71 ASP A CA 1
ATOM 542 C C . ASP A 1 71 ? 46.960 -4.033 -11.704 1.00 46.06 71 ASP A C 1
ATOM 544 O O . ASP A 1 71 ? 47.773 -3.144 -11.975 1.00 46.06 71 ASP A O 1
ATOM 548 N N . SER A 1 72 ? 46.197 -3.971 -10.615 1.00 44.56 72 SER A N 1
ATOM 549 C CA . SER A 1 72 ? 46.445 -3.043 -9.509 1.00 44.56 72 SER A CA 1
ATOM 550 C C . SER A 1 72 ? 45.864 -3.610 -8.217 1.00 44.56 72 SER A C 1
ATOM 552 O O . SER A 1 72 ? 44.717 -3.351 -7.863 1.00 44.56 72 SER A O 1
ATOM 554 N N . GLU A 1 73 ? 46.699 -4.352 -7.499 1.00 52.47 73 GLU A N 1
ATOM 555 C CA . GLU A 1 73 ? 46.517 -4.689 -6.089 1.00 52.47 73 GLU A CA 1
ATOM 556 C C . GLU A 1 73 ? 46.602 -3.401 -5.246 1.00 52.47 73 GLU A C 1
ATOM 558 O O . GLU A 1 73 ? 47.614 -2.702 -5.323 1.00 52.47 73 GLU A O 1
ATOM 563 N N . SER A 1 74 ? 45.591 -3.081 -4.432 1.00 42.06 74 SER A N 1
ATOM 564 C CA . SER A 1 74 ? 45.796 -2.448 -3.116 1.00 42.06 74 SER A CA 1
ATOM 565 C C . SER A 1 74 ? 44.487 -2.346 -2.337 1.00 42.06 74 SER A C 1
ATOM 567 O O . SER A 1 74 ? 43.524 -1.711 -2.763 1.00 42.06 74 SER A O 1
ATOM 569 N N . ASP A 1 75 ? 44.549 -2.925 -1.145 1.00 45.78 75 ASP A N 1
ATOM 570 C CA . ASP A 1 75 ? 43.599 -2.910 -0.041 1.00 45.78 75 ASP A CA 1
ATOM 571 C C . ASP A 1 75 ? 43.194 -1.494 0.404 1.00 45.78 75 ASP A C 1
ATOM 573 O O . ASP A 1 75 ? 44.048 -0.607 0.473 1.00 45.78 75 ASP A O 1
ATOM 577 N N . SER A 1 76 ? 41.927 -1.306 0.795 1.00 48.00 76 SER A N 1
ATOM 578 C CA . SER A 1 76 ? 41.573 -0.666 2.073 1.00 48.00 76 SER A CA 1
ATOM 579 C C . SER A 1 76 ? 40.061 -0.710 2.305 1.00 48.00 76 SER A C 1
ATOM 581 O O . SER A 1 76 ? 39.275 -0.140 1.547 1.00 48.00 76 SER A O 1
ATOM 583 N N . ASP A 1 77 ? 39.694 -1.346 3.413 1.00 48.06 77 ASP A N 1
ATOM 584 C CA . ASP A 1 77 ? 38.353 -1.450 3.971 1.00 48.06 77 ASP A CA 1
ATOM 585 C C . ASP A 1 77 ? 37.689 -0.076 4.134 1.00 48.06 77 ASP A C 1
ATOM 587 O O . ASP A 1 77 ? 38.128 0.775 4.912 1.00 48.06 77 ASP A O 1
ATOM 591 N N . SER A 1 78 ? 36.585 0.121 3.425 1.00 45.97 78 SER A N 1
ATOM 592 C CA . SER A 1 78 ? 35.518 0.995 3.892 1.00 45.97 78 SER A CA 1
ATOM 593 C C . SER A 1 78 ? 34.248 0.172 3.833 1.00 45.97 78 SER A C 1
ATOM 595 O O . SER A 1 78 ? 33.713 -0.112 2.764 1.00 45.97 78 SER A O 1
ATOM 597 N N . GLU A 1 79 ? 33.818 -0.272 5.008 1.00 47.41 79 GLU A N 1
ATOM 598 C CA . GLU A 1 79 ? 32.459 -0.727 5.262 1.00 47.41 79 GLU A CA 1
ATOM 599 C C . GLU A 1 79 ? 31.554 0.494 5.040 1.00 47.41 79 GLU A C 1
ATOM 601 O O . GLU A 1 79 ? 31.158 1.186 5.978 1.00 47.41 79 GLU A O 1
ATOM 606 N N . ASP A 1 80 ? 31.312 0.842 3.772 1.00 43.12 80 ASP A N 1
ATOM 607 C CA . ASP A 1 80 ? 30.188 1.682 3.383 1.00 43.12 80 ASP A CA 1
ATOM 608 C C . ASP A 1 80 ? 28.948 0.823 3.613 1.00 43.12 80 ASP A C 1
ATOM 610 O O . ASP A 1 80 ? 28.413 0.169 2.717 1.00 43.12 80 ASP A O 1
ATOM 614 N N . GLU A 1 81 ? 28.563 0.741 4.884 1.00 47.84 81 GLU A N 1
ATOM 615 C CA . GLU A 1 81 ? 27.241 0.332 5.323 1.00 47.84 81 GLU A CA 1
ATOM 616 C C . GLU A 1 81 ? 26.267 1.349 4.722 1.00 47.84 81 GLU A C 1
ATOM 618 O O . GLU A 1 81 ? 25.840 2.308 5.373 1.00 47.84 81 GLU A O 1
ATOM 623 N N . GLY A 1 82 ? 25.962 1.165 3.433 1.00 43.59 82 GLY A N 1
ATOM 624 C CA . GLY A 1 82 ? 24.903 1.880 2.745 1.00 43.59 82 GLY A CA 1
ATOM 625 C C . GLY A 1 82 ? 23.653 1.850 3.625 1.00 43.59 82 GLY A C 1
ATOM 626 O O . GLY A 1 82 ? 23.440 0.861 4.335 1.00 43.59 82 GLY A O 1
ATOM 627 N N . PRO A 1 83 ? 22.857 2.935 3.647 1.00 43.94 83 PRO A N 1
ATOM 628 C CA . PRO A 1 83 ? 21.827 3.151 4.654 1.00 43.94 83 PRO A CA 1
ATOM 629 C C . PRO A 1 83 ? 20.994 1.885 4.816 1.00 43.94 83 PRO A C 1
ATOM 631 O O . PRO A 1 83 ? 20.347 1.456 3.860 1.00 43.94 83 PRO A O 1
ATOM 634 N N . GLN A 1 84 ? 21.092 1.267 6.003 1.00 47.12 84 GLN A N 1
ATOM 635 C CA . GLN A 1 84 ? 20.406 0.023 6.339 1.00 47.12 84 GLN A CA 1
ATOM 636 C C . GLN A 1 84 ? 18.967 0.150 5.863 1.00 47.12 84 GLN A C 1
ATOM 638 O O . GLN A 1 84 ? 18.226 0.995 6.368 1.00 47.12 84 GLN A O 1
ATOM 643 N N . LEU A 1 85 ? 18.614 -0.632 4.839 1.00 51.66 85 LEU A N 1
ATOM 644 C CA . LEU A 1 85 ? 17.292 -0.605 4.237 1.00 51.66 85 LEU A CA 1
ATOM 645 C C . LEU A 1 85 ? 16.284 -0.762 5.375 1.00 51.66 85 LEU A C 1
ATOM 647 O O . LEU A 1 85 ? 16.260 -1.785 6.061 1.00 51.66 85 LEU A O 1
ATOM 651 N N . SER A 1 86 ? 15.535 0.310 5.624 1.00 56.12 86 SER A N 1
ATOM 652 C CA . SER A 1 86 ? 14.542 0.440 6.689 1.00 56.12 86 SER A CA 1
ATOM 653 C C . SER A 1 86 ? 13.755 -0.861 6.832 1.00 56.12 86 SER A C 1
ATOM 655 O O . SER A 1 86 ? 13.173 -1.347 5.858 1.00 56.12 86 SER A O 1
ATOM 657 N N . ARG A 1 87 ? 13.763 -1.437 8.040 1.00 73.62 87 ARG A N 1
ATOM 658 C CA . ARG A 1 87 ? 13.392 -2.833 8.342 1.00 73.62 87 ARG A CA 1
ATOM 659 C C . ARG A 1 87 ? 11.876 -3.069 8.351 1.00 73.62 87 ARG A C 1
ATOM 661 O O . ARG A 1 87 ? 11.371 -3.903 9.104 1.00 73.62 87 ARG A O 1
ATOM 668 N N . VAL A 1 88 ? 11.143 -2.293 7.556 1.00 89.19 88 VAL A N 1
ATOM 669 C CA . VAL A 1 88 ? 9.686 -2.336 7.465 1.00 89.19 88 VAL A CA 1
ATOM 670 C C . VAL A 1 88 ? 9.273 -3.641 6.800 1.00 89.19 88 VAL A C 1
ATOM 672 O O . VAL A 1 88 ? 9.669 -3.938 5.673 1.00 89.19 88 VAL A O 1
ATOM 675 N N . GLU A 1 89 ? 8.451 -4.413 7.506 1.00 91.81 89 GLU A N 1
ATOM 676 C CA . GLU A 1 89 ? 7.927 -5.685 7.018 1.00 91.81 89 GLU A CA 1
ATOM 677 C C . GLU A 1 89 ? 7.140 -5.481 5.714 1.00 91.81 89 GLU A C 1
ATOM 679 O O . GLU A 1 89 ? 6.269 -4.605 5.611 1.00 91.81 89 GLU A O 1
ATOM 684 N N . THR A 1 90 ? 7.439 -6.317 4.720 1.00 92.81 90 THR A N 1
ATOM 685 C CA . THR A 1 90 ? 6.705 -6.348 3.453 1.00 92.81 90 THR A CA 1
ATOM 686 C C . THR A 1 90 ? 5.518 -7.295 3.562 1.00 92.81 90 THR A C 1
ATOM 688 O O . THR A 1 90 ? 5.656 -8.418 4.041 1.00 92.81 90 THR A O 1
ATOM 691 N N . LYS A 1 91 ? 4.349 -6.850 3.096 1.00 94.31 91 LYS A N 1
ATOM 692 C CA . LYS A 1 91 ? 3.107 -7.628 3.063 1.00 94.31 91 LYS A CA 1
ATOM 693 C C . LYS A 1 91 ? 2.483 -7.611 1.687 1.00 94.31 91 LYS A C 1
ATOM 695 O O . LYS A 1 91 ? 2.468 -6.584 1.009 1.00 94.31 91 LYS A O 1
ATOM 700 N N . LEU A 1 92 ? 1.880 -8.731 1.299 1.00 95.38 92 LEU A N 1
ATOM 701 C CA . LEU A 1 92 ? 1.054 -8.771 0.098 1.00 95.38 92 LEU A CA 1
ATOM 702 C C . LEU A 1 92 ? -0.148 -7.836 0.262 1.00 95.38 92 LEU A C 1
ATOM 704 O O . LEU A 1 92 ? -0.776 -7.790 1.318 1.00 95.38 92 LEU A O 1
ATOM 708 N N . TYR A 1 93 ? -0.517 -7.127 -0.805 1.00 96.12 93 TYR A N 1
ATOM 709 C CA . TYR A 1 93 ? -1.578 -6.113 -0.768 1.00 96.12 93 TYR A CA 1
ATOM 710 C C . TYR A 1 93 ? -2.923 -6.621 -0.212 1.00 96.12 93 TYR A C 1
ATOM 712 O O . TYR A 1 93 ? -3.690 -5.848 0.362 1.00 96.12 93 TYR A O 1
ATOM 720 N N . HIS A 1 94 ? -3.209 -7.916 -0.387 1.00 95.75 94 HIS A N 1
ATOM 721 C CA . HIS A 1 94 ? -4.445 -8.571 0.043 1.00 95.75 94 HIS A CA 1
ATOM 722 C C . HIS A 1 94 ? -4.398 -9.126 1.476 1.00 95.75 94 HIS A C 1
ATOM 724 O O . HIS A 1 94 ? -5.409 -9.628 1.980 1.00 95.75 94 HIS A O 1
ATOM 730 N N . GLU A 1 95 ? -3.234 -9.110 2.127 1.00 96.12 95 GLU A N 1
ATOM 731 C CA . GLU A 1 95 ? -3.127 -9.393 3.558 1.00 96.12 95 GLU A CA 1
ATOM 732 C C . GLU A 1 95 ? -3.748 -8.261 4.369 1.00 96.12 95 GLU A C 1
ATOM 734 O O . GLU A 1 95 ? -3.975 -7.164 3.870 1.00 96.12 95 GLU A O 1
ATOM 739 N N . THR A 1 96 ? -4.092 -8.522 5.629 1.00 95.25 96 THR A N 1
ATOM 740 C CA . THR A 1 96 ? -4.872 -7.544 6.394 1.00 95.25 96 THR A CA 1
ATOM 741 C C . THR A 1 96 ? -3.991 -6.392 6.878 1.00 95.25 96 THR A C 1
ATOM 743 O O . THR A 1 96 ? -3.162 -6.600 7.762 1.00 95.25 96 THR A O 1
ATOM 746 N N . TRP A 1 97 ? -4.234 -5.180 6.375 1.00 95.44 97 TRP A N 1
ATOM 747 C CA . TRP A 1 97 ? -3.503 -3.963 6.760 1.00 95.44 97 TRP A CA 1
ATOM 748 C C . TRP A 1 97 ? -4.410 -2.807 7.214 1.00 95.44 97 TRP A C 1
ATOM 750 O O . TRP A 1 97 ? -3.936 -1.914 7.903 1.00 95.44 97 TRP A O 1
ATOM 760 N N . THR A 1 98 ? -5.724 -2.846 6.955 1.00 94.38 98 THR A N 1
ATOM 761 C CA . THR A 1 98 ? -6.664 -1.774 7.361 1.00 94.38 98 THR A CA 1
ATOM 762 C C . THR A 1 98 ? -7.393 -2.037 8.688 1.00 94.38 98 THR A C 1
ATOM 764 O O . THR A 1 98 ? -8.598 -1.789 8.798 1.00 94.38 98 THR A O 1
ATOM 767 N N . GLN A 1 99 ? -6.729 -2.636 9.683 1.00 89.00 99 GLN A N 1
ATOM 768 C CA . GLN A 1 99 ? -7.373 -2.940 10.978 1.00 89.00 99 GLN A CA 1
ATOM 769 C C . GLN A 1 99 ? -7.511 -1.702 11.876 1.00 89.00 99 GLN A C 1
ATOM 771 O O . GLN A 1 99 ? -8.440 -1.618 12.679 1.00 89.00 99 GLN A O 1
ATOM 776 N N . SER A 1 100 ? -6.594 -0.751 11.724 1.00 89.31 100 SER A N 1
ATOM 777 C CA . SER A 1 100 ? -6.578 0.570 12.350 1.00 89.31 100 SER A CA 1
ATOM 778 C C . SER A 1 100 ? -6.879 1.649 11.298 1.00 89.31 100 SER A C 1
ATOM 780 O O . SER A 1 100 ? -6.939 1.350 10.103 1.00 89.31 100 SER A O 1
ATOM 782 N N . PRO A 1 101 ? -7.109 2.914 11.700 1.00 93.81 101 PRO A N 1
ATOM 783 C CA . PRO A 1 101 ? -7.059 4.032 10.766 1.00 93.81 101 PRO A CA 1
ATOM 784 C C . PRO A 1 101 ? -5.733 4.008 9.996 1.00 93.81 101 PRO A C 1
ATOM 786 O O . PRO A 1 101 ? -4.671 4.100 10.601 1.00 93.81 101 PRO A O 1
ATOM 789 N N . SER A 1 102 ? -5.798 3.873 8.675 1.00 94.75 102 SER A N 1
ATOM 790 C CA . SER A 1 102 ? -4.613 3.722 7.828 1.00 94.75 102 SER A CA 1
ATOM 791 C C . SER A 1 102 ? -4.433 4.931 6.917 1.00 94.75 102 SER A C 1
ATOM 793 O O . SER A 1 102 ? -5.403 5.445 6.356 1.00 94.75 102 SER A O 1
ATOM 795 N N . ALA A 1 103 ? -3.187 5.347 6.729 1.00 95.81 103 ALA A N 1
ATOM 796 C CA . ALA A 1 103 ? -2.763 6.227 5.649 1.00 95.81 103 ALA A CA 1
ATOM 797 C C . ALA A 1 103 ? -1.897 5.431 4.670 1.00 95.81 103 ALA A C 1
ATOM 799 O O . ALA A 1 103 ? -1.210 4.493 5.068 1.00 95.81 103 ALA A O 1
ATOM 800 N N . LEU A 1 104 ? -1.945 5.794 3.392 1.00 96.19 104 LEU A N 1
ATOM 801 C CA . LEU A 1 104 ? -1.191 5.129 2.337 1.00 96.19 104 LEU A CA 1
ATOM 802 C C . LEU A 1 104 ? -0.337 6.159 1.601 1.00 96.19 104 LEU A C 1
ATOM 804 O O . LEU A 1 104 ? -0.868 7.156 1.111 1.00 96.19 104 LEU A O 1
ATOM 808 N N . VAL A 1 105 ? 0.962 5.899 1.510 1.00 96.31 105 VAL A N 1
ATOM 809 C CA . VAL A 1 105 ? 1.914 6.690 0.732 1.00 96.31 105 VAL A CA 1
ATOM 810 C C . VAL A 1 105 ? 2.181 5.982 -0.589 1.00 96.31 105 VAL A C 1
ATOM 812 O O . VAL A 1 105 ? 2.515 4.797 -0.618 1.00 96.31 105 VAL A O 1
ATOM 815 N N . ILE A 1 106 ? 2.032 6.723 -1.683 1.00 94.94 106 ILE A N 1
ATOM 816 C CA . ILE A 1 106 ? 2.301 6.254 -3.041 1.00 94.94 106 ILE A CA 1
ATOM 817 C C . ILE A 1 106 ? 3.502 7.028 -3.574 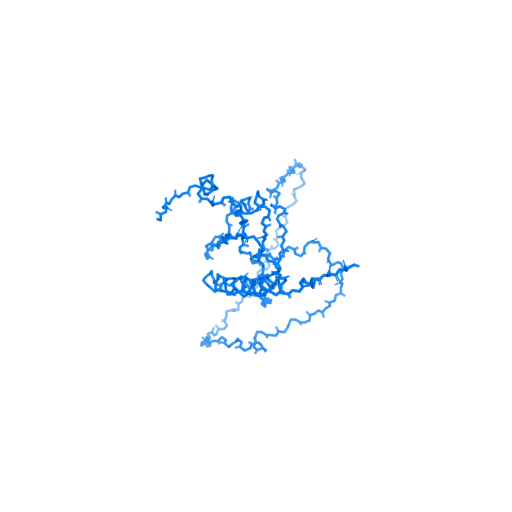1.00 94.94 106 ILE A C 1
ATOM 819 O O . ILE A 1 106 ? 3.483 8.260 -3.583 1.00 94.94 106 ILE A O 1
ATOM 823 N N . GLY A 1 107 ? 4.527 6.302 -4.013 1.00 90.88 107 GLY A N 1
ATOM 824 C CA . GLY A 1 107 ? 5.712 6.884 -4.633 1.00 90.88 107 GLY A CA 1
ATOM 825 C C . GLY A 1 107 ? 5.422 7.558 -5.978 1.00 90.88 107 GLY A C 1
ATOM 826 O O . GLY A 1 107 ? 4.452 7.233 -6.675 1.00 90.88 107 GLY A O 1
ATOM 827 N N . GLY A 1 108 ? 6.288 8.499 -6.354 1.00 85.31 108 GLY A N 1
ATOM 828 C CA . GLY A 1 108 ? 6.244 9.127 -7.675 1.00 85.31 108 GLY A CA 1
ATOM 829 C C . GLY A 1 108 ? 6.662 8.150 -8.777 1.00 85.31 108 GLY A C 1
ATOM 830 O O . GLY A 1 108 ? 7.461 7.254 -8.536 1.00 85.31 108 GLY A O 1
ATOM 831 N N . GLU A 1 109 ? 6.168 8.343 -10.001 1.00 82.38 109 GLU A N 1
ATOM 832 C CA . GLU A 1 109 ? 6.397 7.406 -11.118 1.00 82.38 109 GLU A CA 1
ATOM 833 C C . GLU A 1 109 ? 7.881 7.224 -11.474 1.00 82.38 109 GLU A C 1
ATOM 835 O O . GLU A 1 109 ? 8.286 6.149 -11.899 1.00 82.38 109 GLU A O 1
ATOM 840 N N . THR A 1 110 ? 8.694 8.273 -11.312 1.00 82.50 110 THR A N 1
ATOM 841 C CA . THR A 1 110 ? 10.117 8.253 -11.691 1.00 82.50 110 THR A CA 1
ATOM 842 C C . THR A 1 110 ? 11.041 7.899 -10.531 1.00 82.50 110 THR A C 1
ATOM 844 O O . THR A 1 110 ? 12.023 7.196 -10.728 1.00 82.50 110 THR A O 1
ATOM 847 N N . HIS A 1 111 ? 10.748 8.412 -9.336 1.00 80.62 111 HIS A N 1
ATOM 848 C CA . HIS A 1 111 ? 11.653 8.331 -8.184 1.00 80.62 111 HIS A CA 1
ATOM 849 C C . HIS A 1 111 ? 11.186 7.329 -7.120 1.00 80.62 111 HIS A C 1
ATOM 851 O O . HIS A 1 111 ? 11.910 7.090 -6.162 1.00 80.62 111 HIS A O 1
ATOM 857 N N . GLY A 1 112 ? 9.992 6.747 -7.268 1.00 86.75 112 GLY A N 1
ATOM 858 C CA . GLY A 1 112 ? 9.442 5.806 -6.299 1.00 86.75 112 GLY A CA 1
ATOM 859 C C . GLY A 1 112 ? 9.150 6.447 -4.939 1.00 86.75 112 GLY A C 1
ATOM 860 O O . GLY A 1 112 ? 8.743 7.612 -4.853 1.00 86.75 112 GLY A O 1
ATOM 861 N N . LEU A 1 113 ? 9.281 5.643 -3.882 1.00 90.56 113 LEU A N 1
ATOM 862 C CA . LEU A 1 113 ? 9.160 6.073 -2.489 1.00 90.56 113 LEU A CA 1
ATOM 863 C C . LEU A 1 113 ? 10.459 6.736 -2.022 1.00 90.56 113 LEU A C 1
ATOM 865 O O . LEU A 1 113 ? 11.546 6.253 -2.328 1.00 90.56 113 LEU A O 1
ATOM 869 N N . SER A 1 114 ? 10.343 7.804 -1.235 1.00 91.31 114 SER A N 1
ATOM 870 C CA . SER A 1 114 ? 11.495 8.382 -0.543 1.00 91.31 114 SER A CA 1
ATOM 871 C C . SER A 1 114 ? 11.808 7.605 0.742 1.00 91.31 114 SER A C 1
ATOM 873 O O . SER A 1 114 ? 10.945 6.906 1.278 1.00 91.31 114 SER A O 1
ATOM 875 N N . VAL A 1 115 ? 13.032 7.731 1.257 1.00 91.06 115 VAL A N 1
ATOM 876 C CA . VAL A 1 115 ? 13.466 7.032 2.481 1.00 91.06 115 VAL A CA 1
ATOM 877 C C . VAL A 1 115 ? 12.632 7.470 3.686 1.00 91.06 115 VAL A C 1
ATOM 879 O O . VAL A 1 115 ? 12.207 6.644 4.491 1.00 91.06 115 VAL A O 1
ATOM 882 N N . GLU A 1 116 ? 12.309 8.757 3.765 1.00 93.69 116 GLU A N 1
ATOM 883 C CA . GLU A 1 116 ? 11.517 9.347 4.844 1.00 93.69 116 GLU A CA 1
ATOM 884 C C . GLU A 1 116 ? 10.087 8.784 4.870 1.00 93.69 116 GLU A C 1
ATOM 886 O O . GLU A 1 116 ? 9.512 8.585 5.940 1.00 93.69 116 GLU A O 1
ATOM 891 N N . ALA A 1 117 ? 9.518 8.459 3.701 1.00 93.50 117 ALA A N 1
ATOM 892 C CA . ALA A 1 117 ? 8.218 7.799 3.620 1.00 93.50 117 ALA A CA 1
ATOM 893 C C . ALA A 1 117 ? 8.248 6.409 4.269 1.00 93.50 117 ALA A C 1
ATOM 895 O O . ALA A 1 117 ? 7.305 6.024 4.967 1.00 93.50 117 ALA A O 1
ATOM 896 N N . VAL A 1 118 ? 9.327 5.654 4.041 1.00 93.38 118 VAL A N 1
ATOM 897 C CA . VAL A 1 118 ? 9.492 4.316 4.620 1.00 93.38 118 VAL A CA 1
ATOM 898 C C . VAL A 1 118 ? 9.788 4.409 6.116 1.00 93.38 118 VAL A C 1
ATOM 900 O O . VAL A 1 118 ? 9.195 3.664 6.894 1.00 93.38 118 VAL A O 1
ATOM 903 N N . GLN A 1 119 ? 10.591 5.385 6.544 1.00 93.69 119 GLN A N 1
ATOM 904 C CA . GLN A 1 119 ? 10.815 5.668 7.961 1.00 93.69 119 GLN A CA 1
ATOM 905 C C . GLN A 1 119 ? 9.506 6.023 8.686 1.00 93.69 119 GLN A C 1
ATOM 907 O O . GLN A 1 119 ? 9.230 5.497 9.763 1.00 93.69 119 GLN A O 1
ATOM 912 N N . LEU A 1 120 ? 8.641 6.847 8.085 1.00 93.88 120 LEU A N 1
ATOM 913 C CA . LEU A 1 120 ? 7.334 7.172 8.665 1.00 93.88 120 LEU A CA 1
ATOM 914 C C . LEU A 1 120 ? 6.435 5.931 8.800 1.00 93.88 120 LEU A C 1
ATOM 916 O O . LEU A 1 120 ? 5.682 5.800 9.774 1.00 93.88 120 LEU A O 1
ATOM 920 N N . ALA A 1 121 ? 6.506 5.004 7.841 1.00 94.44 121 ALA A N 1
ATOM 921 C CA . ALA A 1 121 ? 5.832 3.719 7.970 1.00 94.44 121 ALA A CA 1
ATOM 922 C C . ALA A 1 121 ? 6.392 2.929 9.160 1.00 94.44 121 ALA A C 1
ATOM 924 O O . ALA A 1 121 ? 5.614 2.474 9.992 1.00 94.44 121 ALA A O 1
ATOM 925 N N . GLU A 1 122 ? 7.713 2.833 9.313 1.00 94.12 122 GLU A N 1
ATOM 926 C CA . GLU A 1 122 ? 8.344 2.156 10.453 1.00 94.12 122 GLU A CA 1
ATOM 927 C C . GLU A 1 122 ? 7.890 2.735 11.802 1.00 94.12 122 GLU A C 1
ATOM 929 O O . GLU A 1 122 ? 7.396 2.011 12.671 1.00 94.12 122 GLU A O 1
ATOM 934 N N . GLU A 1 123 ? 7.957 4.060 11.947 1.00 92.81 123 GLU A N 1
ATOM 935 C CA . GLU A 1 123 ? 7.590 4.776 13.173 1.00 92.81 123 GLU A CA 1
ATOM 936 C C . GLU A 1 123 ? 6.125 4.578 13.581 1.00 92.81 123 GLU A C 1
ATOM 938 O O . GLU A 1 123 ? 5.782 4.666 14.763 1.00 92.81 123 GLU A O 1
ATOM 943 N N . THR A 1 124 ? 5.249 4.316 12.611 1.00 93.50 124 THR A N 1
ATOM 944 C CA . THR A 1 124 ? 3.817 4.090 12.840 1.00 93.50 124 THR A CA 1
ATOM 945 C C . THR A 1 124 ? 3.435 2.608 12.848 1.00 93.50 124 THR A C 1
ATOM 947 O O . THR A 1 124 ? 2.245 2.288 12.897 1.00 93.50 124 THR A O 1
ATOM 950 N N . SER A 1 125 ? 4.427 1.703 12.857 1.00 94.19 125 SER A N 1
ATOM 951 C CA . SER A 1 125 ? 4.233 0.243 12.769 1.00 94.19 125 SER A CA 1
ATOM 952 C C . SER A 1 125 ? 3.457 -0.178 11.513 1.00 94.19 125 SER A C 1
ATOM 954 O O . SER A 1 125 ? 2.579 -1.045 11.524 1.00 94.19 125 SER A O 1
ATOM 956 N N . GLY A 1 126 ? 3.768 0.522 10.432 1.00 94.75 126 GLY A N 1
ATOM 957 C CA . GLY A 1 126 ? 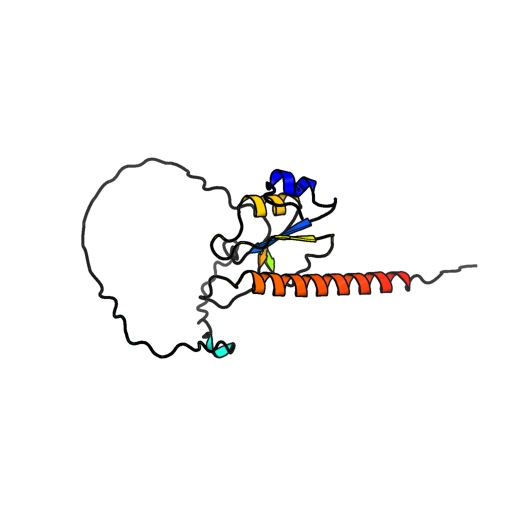3.312 0.330 9.075 1.00 94.75 126 GLY A CA 1
ATOM 958 C C . GLY A 1 126 ? 3.957 -0.840 8.356 1.00 94.75 126 GLY A C 1
ATOM 959 O O . GLY A 1 126 ? 4.734 -1.603 8.920 1.00 94.75 126 GLY A O 1
ATOM 960 N N . HIS A 1 127 ? 3.599 -0.978 7.081 1.00 95.38 127 HIS A N 1
ATOM 961 C CA . HIS A 1 127 ? 4.078 -2.061 6.223 1.00 95.38 127 HIS A CA 1
ATOM 962 C C . HIS A 1 127 ? 4.363 -1.540 4.816 1.00 95.38 127 HIS A C 1
ATOM 964 O O . HIS A 1 127 ? 3.713 -0.589 4.363 1.00 95.38 127 HIS A O 1
ATOM 970 N N . ARG A 1 128 ? 5.274 -2.219 4.117 1.00 95.44 128 ARG A N 1
ATOM 971 C CA . ARG A 1 128 ? 5.470 -2.087 2.671 1.00 95.44 128 ARG A CA 1
ATOM 972 C C . ARG A 1 128 ? 4.465 -2.998 1.975 1.00 95.44 128 ARG A C 1
ATOM 974 O O . ARG A 1 128 ? 4.525 -4.215 2.113 1.00 95.44 128 ARG A O 1
ATOM 981 N N . LEU A 1 129 ? 3.476 -2.419 1.305 1.00 95.94 129 LEU A N 1
ATOM 982 C CA . LEU A 1 129 ? 2.429 -3.163 0.614 1.00 95.94 129 LEU A CA 1
ATOM 983 C C . LEU A 1 129 ? 2.880 -3.478 -0.808 1.00 95.94 129 LEU A C 1
ATOM 985 O O . LEU A 1 129 ? 3.075 -2.567 -1.612 1.00 95.94 129 LEU A O 1
ATOM 989 N N . PHE A 1 130 ? 2.981 -4.768 -1.106 1.00 93.94 130 PHE A N 1
ATOM 990 C CA . PHE A 1 130 ? 3.467 -5.291 -2.374 1.00 93.94 130 PHE A CA 1
ATOM 991 C C . PHE A 1 130 ? 2.321 -5.828 -3.242 1.00 93.94 130 PHE A C 1
ATOM 993 O O . PHE A 1 130 ? 1.501 -6.643 -2.798 1.00 93.94 130 PHE A O 1
ATOM 1000 N N . ILE A 1 131 ? 2.273 -5.383 -4.500 1.00 94.75 131 ILE A N 1
ATOM 1001 C CA . ILE A 1 131 ? 1.377 -5.918 -5.531 1.00 94.75 131 ILE A CA 1
ATOM 1002 C C . ILE A 1 131 ? 2.204 -6.834 -6.437 1.00 94.75 131 ILE A C 1
ATOM 1004 O O . ILE A 1 131 ? 3.071 -6.330 -7.149 1.00 94.75 131 ILE A O 1
ATOM 1008 N N . PRO A 1 132 ? 1.922 -8.147 -6.477 1.00 92.81 132 PRO A N 1
ATOM 1009 C CA . PRO A 1 132 ? 2.598 -9.042 -7.403 1.00 92.81 132 PRO A CA 1
ATOM 1010 C C . PRO A 1 132 ? 2.407 -8.602 -8.857 1.00 92.81 132 PRO A C 1
ATOM 1012 O O . PRO A 1 132 ? 1.276 -8.457 -9.331 1.00 92.81 132 PRO A O 1
ATOM 1015 N N . VAL A 1 133 ? 3.521 -8.430 -9.561 1.00 90.38 133 VAL A N 1
ATOM 1016 C CA . VAL A 1 133 ? 3.584 -8.186 -11.005 1.00 90.38 133 VAL A CA 1
ATOM 1017 C C . VAL A 1 133 ? 4.263 -9.364 -11.697 1.00 90.38 133 VAL A C 1
ATOM 1019 O O . VAL A 1 133 ? 4.929 -10.180 -11.059 1.00 90.38 133 VAL A O 1
ATOM 1022 N N . VAL A 1 134 ? 4.041 -9.501 -13.003 1.00 87.69 134 VAL A N 1
ATOM 1023 C CA . VAL A 1 134 ? 4.719 -10.536 -13.793 1.00 87.69 134 VAL A CA 1
ATOM 1024 C C . VAL A 1 134 ? 6.230 -10.263 -13.839 1.00 87.69 134 VAL A C 1
ATOM 1026 O O . VAL A 1 134 ? 6.621 -9.095 -13.780 1.00 87.69 134 VAL A O 1
ATOM 1029 N N . PRO A 1 135 ? 7.076 -11.303 -13.970 1.00 83.69 135 PRO A N 1
ATOM 1030 C CA . PRO A 1 135 ? 8.506 -11.112 -14.198 1.00 83.69 135 PRO A CA 1
ATOM 1031 C C . PRO A 1 135 ? 8.761 -10.172 -15.385 1.00 83.69 135 PRO A C 1
ATOM 1033 O O . PRO A 1 135 ? 7.971 -10.152 -16.332 1.00 83.69 135 PRO A O 1
ATOM 1036 N N . ASP A 1 136 ? 9.852 -9.408 -15.322 1.00 82.25 136 ASP A N 1
ATOM 1037 C CA . ASP A 1 136 ? 10.279 -8.419 -16.329 1.00 82.25 136 ASP A CA 1
ATOM 1038 C C . ASP A 1 136 ? 9.422 -7.135 -16.415 1.00 82.25 136 ASP A C 1
ATOM 1040 O O . ASP A 1 136 ? 9.613 -6.318 -17.317 1.00 82.25 136 ASP A O 1
ATOM 1044 N N . VAL A 1 137 ? 8.483 -6.930 -15.482 1.00 83.62 137 VAL A N 1
ATOM 1045 C CA . VAL A 1 137 ? 7.802 -5.642 -15.276 1.00 83.62 137 VAL A CA 1
ATOM 1046 C C . VAL A 1 137 ? 8.326 -5.004 -13.995 1.00 83.62 137 VAL A C 1
ATOM 1048 O O . VAL A 1 137 ? 8.055 -5.504 -12.907 1.00 83.62 137 VAL A O 1
ATOM 1051 N N . ASP A 1 138 ? 9.031 -3.879 -14.129 1.00 80.69 138 ASP A N 1
ATOM 1052 C CA . ASP A 1 138 ? 9.677 -3.204 -12.995 1.00 80.69 138 ASP A CA 1
ATOM 1053 C C . ASP A 1 138 ? 8.666 -2.684 -11.959 1.00 80.69 138 ASP A C 1
ATOM 1055 O O . ASP A 1 138 ? 8.852 -2.844 -10.754 1.00 80.69 138 ASP A O 1
ATOM 1059 N N . SER A 1 139 ? 7.581 -2.043 -12.410 1.00 87.19 139 SER A N 1
ATOM 1060 C CA . SER A 1 139 ? 6.531 -1.517 -11.531 1.00 87.19 139 SER A CA 1
ATOM 1061 C C . SER A 1 139 ? 5.220 -1.231 -12.274 1.00 87.19 139 SER A C 1
ATOM 1063 O O . SER A 1 139 ? 5.149 -1.200 -13.506 1.00 87.19 139 SER A O 1
ATOM 1065 N N . LEU A 1 140 ? 4.145 -1.020 -11.509 1.00 89.31 140 LEU A N 1
ATOM 1066 C CA . LEU A 1 140 ? 2.882 -0.491 -12.023 1.00 89.31 140 LEU A CA 1
ATOM 1067 C C . LEU A 1 140 ? 2.916 1.038 -12.028 1.00 89.31 140 LEU A C 1
ATOM 1069 O O . LEU A 1 140 ? 3.520 1.658 -11.159 1.00 89.31 140 LEU A O 1
ATOM 1073 N N . ASN A 1 141 ? 2.155 1.654 -12.935 1.00 91.88 141 ASN A N 1
ATOM 1074 C CA . ASN A 1 141 ? 1.850 3.081 -12.841 1.00 91.88 141 ASN A CA 1
ATOM 1075 C C . ASN A 1 141 ? 1.300 3.435 -11.439 1.00 91.88 141 ASN A C 1
ATOM 1077 O O . ASN A 1 141 ? 0.431 2.723 -10.923 1.00 91.88 141 ASN A O 1
ATOM 1081 N N . SER A 1 142 ? 1.744 4.553 -10.852 1.00 92.56 142 SER A N 1
ATOM 1082 C CA . SER A 1 142 ? 1.375 4.954 -9.486 1.00 92.56 142 SER A CA 1
ATOM 1083 C C . SER A 1 142 ? -0.140 5.056 -9.272 1.00 92.56 142 SER A C 1
ATOM 1085 O O . SER A 1 142 ? -0.641 4.649 -8.223 1.00 92.56 142 SER A O 1
ATOM 1087 N N . ALA A 1 143 ? -0.905 5.526 -10.266 1.00 93.81 143 ALA A N 1
ATOM 1088 C CA . ALA A 1 143 ? -2.364 5.596 -10.171 1.00 93.81 143 ALA A CA 1
ATOM 1089 C C . ALA A 1 143 ? -3.017 4.202 -10.188 1.00 93.81 143 ALA A C 1
ATOM 1091 O O . ALA A 1 143 ? -4.009 3.973 -9.490 1.00 93.81 143 ALA A O 1
ATOM 1092 N N . MET A 1 144 ? -2.451 3.251 -10.938 1.00 95.31 144 MET A N 1
ATOM 1093 C CA . MET A 1 144 ? -2.910 1.858 -10.947 1.00 95.31 144 MET A CA 1
ATOM 1094 C C . MET A 1 144 ? -2.596 1.153 -9.625 1.00 95.31 144 MET A C 1
ATOM 1096 O O . MET A 1 144 ? -3.484 0.512 -9.060 1.00 95.31 144 MET A O 1
ATOM 1100 N N . ALA A 1 145 ? -1.381 1.321 -9.096 1.00 94.94 145 ALA A N 1
ATOM 1101 C CA . ALA A 1 145 ? -0.996 0.792 -7.788 1.00 94.94 145 ALA A CA 1
ATOM 1102 C C . ALA A 1 145 ? -1.894 1.352 -6.672 1.00 94.94 145 ALA A C 1
ATOM 1104 O O . ALA A 1 145 ? -2.480 0.592 -5.898 1.00 94.94 145 ALA A O 1
ATOM 1105 N N . ALA A 1 146 ? -2.094 2.675 -6.654 1.00 96.50 146 ALA A N 1
ATOM 1106 C CA . ALA A 1 146 ? -2.999 3.338 -5.721 1.00 96.50 146 ALA A CA 1
ATOM 1107 C C . ALA A 1 146 ? -4.429 2.793 -5.831 1.00 96.50 146 ALA A C 1
ATOM 1109 O O . ALA A 1 146 ? -5.061 2.515 -4.815 1.00 96.50 146 ALA A O 1
ATOM 1110 N N . SER A 1 147 ? -4.932 2.592 -7.052 1.00 97.88 147 SER A N 1
ATOM 1111 C CA . SER A 1 147 ? -6.272 2.043 -7.276 1.00 97.88 147 SER A CA 1
ATOM 1112 C C . SER A 1 147 ? -6.414 0.651 -6.662 1.00 97.88 147 SER A C 1
ATOM 1114 O O . SER A 1 147 ? -7.333 0.424 -5.877 1.00 97.88 147 SER A O 1
ATOM 1116 N N . ILE A 1 148 ? -5.489 -0.265 -6.959 1.00 97.81 148 ILE A N 1
ATOM 1117 C CA . ILE A 1 148 ? -5.505 -1.637 -6.426 1.00 97.81 148 ILE A CA 1
ATOM 1118 C C . ILE A 1 148 ? -5.510 -1.620 -4.894 1.00 97.81 148 ILE A C 1
ATOM 1120 O O . ILE A 1 148 ? -6.372 -2.247 -4.273 1.00 97.81 148 ILE A O 1
ATOM 1124 N N . LEU A 1 149 ? -4.608 -0.846 -4.286 1.00 97.69 149 LEU A N 1
ATOM 1125 C CA . LEU A 1 149 ? -4.481 -0.759 -2.833 1.00 97.69 149 LEU A CA 1
ATOM 1126 C C . LEU A 1 149 ? -5.718 -0.135 -2.185 1.00 97.69 149 LEU A C 1
ATOM 1128 O O . LEU A 1 149 ? -6.238 -0.675 -1.215 1.00 97.69 149 LEU A O 1
ATOM 1132 N N . LEU A 1 150 ? -6.253 0.957 -2.729 1.00 98.00 150 LEU A N 1
ATOM 1133 C CA . LEU A 1 150 ? -7.440 1.610 -2.171 1.00 98.00 150 LEU A CA 1
ATOM 1134 C C . LEU A 1 150 ? -8.688 0.723 -2.265 1.00 98.00 150 LEU A C 1
ATOM 1136 O O . LEU A 1 150 ? -9.474 0.666 -1.313 1.00 98.00 150 LEU A O 1
ATOM 1140 N N . PHE A 1 151 ? -8.885 0.017 -3.384 1.00 98.38 151 PHE A N 1
ATOM 1141 C CA . PHE A 1 151 ? -10.011 -0.909 -3.533 1.00 98.38 151 PHE A CA 1
ATOM 1142 C C . PHE A 1 151 ? -9.897 -2.097 -2.576 1.00 98.38 151 PHE A C 1
ATOM 1144 O O . PHE A 1 151 ? -10.891 -2.471 -1.944 1.00 98.38 151 PHE A O 1
ATOM 1151 N N . GLU A 1 152 ? -8.698 -2.651 -2.418 1.00 98.19 152 GLU A N 1
ATOM 1152 C CA . GLU A 1 152 ? -8.449 -3.735 -1.473 1.00 98.19 152 GLU A CA 1
ATOM 1153 C C . GLU A 1 152 ? -8.621 -3.276 -0.018 1.00 98.19 152 GLU A C 1
ATOM 1155 O O . GLU A 1 152 ? -9.359 -3.902 0.746 1.00 98.19 152 GLU A O 1
ATOM 1160 N N . GLY A 1 153 ? -8.056 -2.128 0.353 1.00 97.44 153 GLY A N 1
ATOM 1161 C CA . GLY A 1 153 ? -8.218 -1.555 1.687 1.00 97.44 153 GLY A CA 1
ATOM 1162 C C . GLY A 1 153 ? -9.685 -1.273 2.022 1.00 97.44 153 GLY A C 1
ATOM 1163 O O . GLY A 1 153 ? -10.174 -1.612 3.102 1.00 97.44 153 GLY A O 1
ATOM 1164 N N . ARG A 1 154 ? -10.457 -0.754 1.057 1.00 97.06 154 ARG A N 1
ATOM 1165 C CA . ARG A 1 154 ? -11.910 -0.589 1.214 1.00 97.06 154 ARG A CA 1
ATOM 1166 C C . ARG A 1 154 ? -12.618 -1.928 1.426 1.00 97.06 154 ARG A C 1
ATOM 1168 O O . ARG A 1 154 ? -13.513 -2.008 2.271 1.00 97.06 154 ARG A O 1
ATOM 1175 N N . ARG A 1 155 ? -12.254 -2.975 0.678 1.00 97.19 155 ARG A N 1
ATOM 1176 C CA . ARG A 1 155 ? -12.825 -4.324 0.837 1.00 97.19 155 ARG A CA 1
ATOM 1177 C C . ARG A 1 155 ? -12.587 -4.860 2.252 1.00 97.19 155 ARG A C 1
ATOM 1179 O O . ARG A 1 155 ? -13.526 -5.368 2.871 1.00 97.19 155 ARG A O 1
ATOM 1186 N N . GLN A 1 156 ? -11.369 -4.719 2.775 1.00 96.25 156 GLN A N 1
ATOM 1187 C CA . GLN A 1 156 ? -11.008 -5.133 4.134 1.00 96.25 156 GLN A CA 1
ATOM 1188 C C . GLN A 1 156 ? -11.796 -4.357 5.196 1.00 96.25 156 GLN A C 1
ATOM 1190 O O . GLN A 1 156 ? -12.402 -4.971 6.080 1.00 96.25 156 GLN A O 1
ATOM 1195 N N . LEU A 1 157 ? -11.886 -3.031 5.062 1.00 94.25 157 LEU A N 1
ATOM 1196 C CA . LEU A 1 157 ? -12.653 -2.181 5.973 1.00 94.25 157 LEU A CA 1
ATOM 1197 C C . LEU A 1 157 ? -14.139 -2.574 6.017 1.00 94.25 157 LEU A C 1
ATOM 1199 O O . LEU A 1 157 ? -14.720 -2.715 7.094 1.00 94.25 157 LEU A O 1
ATOM 1203 N N . LEU A 1 158 ? -14.757 -2.826 4.858 1.00 94.88 158 LEU A N 1
ATOM 1204 C CA . LEU A 1 158 ? -16.151 -3.281 4.787 1.00 94.88 158 LEU A CA 1
ATOM 1205 C C . LEU A 1 158 ? -16.353 -4.641 5.471 1.00 94.88 158 LEU A C 1
ATOM 1207 O O . LEU A 1 158 ? -17.352 -4.837 6.168 1.00 94.88 158 LEU A O 1
ATOM 1211 N N . LYS A 1 159 ? -15.402 -5.570 5.320 1.00 93.56 159 LYS A N 1
ATOM 1212 C CA . LYS A 1 159 ? -15.438 -6.876 5.995 1.00 93.56 159 LYS A CA 1
ATOM 1213 C C . LYS A 1 159 ? -15.363 -6.719 7.517 1.00 93.56 159 LYS A C 1
ATOM 1215 O O . LYS A 1 159 ? -16.139 -7.359 8.229 1.00 93.56 159 LYS A O 1
ATOM 1220 N N . LEU A 1 160 ? -14.493 -5.839 8.017 1.00 90.31 160 LEU A N 1
ATOM 1221 C CA . LEU A 1 160 ? -14.375 -5.545 9.449 1.00 90.31 160 LEU A CA 1
ATOM 1222 C C . LEU A 1 160 ? -15.687 -4.993 10.021 1.00 90.31 160 LEU A C 1
ATOM 1224 O O . LEU A 1 160 ? -16.194 -5.525 11.014 1.00 90.31 160 LEU A O 1
ATOM 1228 N N . LEU A 1 161 ? -16.302 -4.014 9.351 1.00 90.38 161 LEU A N 1
ATOM 1229 C CA . LEU A 1 161 ? -17.584 -3.436 9.773 1.00 90.38 161 LEU A CA 1
ATOM 1230 C C . LEU A 1 161 ? -18.702 -4.490 9.867 1.00 90.38 161 LEU A C 1
ATOM 1232 O O . LEU A 1 161 ? -19.459 -4.512 10.839 1.00 90.38 161 LEU A O 1
ATOM 1236 N N . GLN A 1 162 ? -18.768 -5.421 8.910 1.00 88.00 162 GLN A N 1
ATOM 1237 C CA . GLN A 1 162 ? -19.742 -6.520 8.936 1.00 88.00 162 GLN A CA 1
ATOM 1238 C C . GLN A 1 162 ? -19.501 -7.509 10.086 1.00 88.00 162 GLN A C 1
ATOM 1240 O O . GLN A 1 162 ? -20.458 -8.017 10.674 1.00 88.00 162 GLN A O 1
ATOM 1245 N N . THR A 1 163 ? -18.242 -7.806 10.421 1.00 82.31 163 THR A N 1
ATOM 1246 C CA . THR A 1 163 ? -17.917 -8.709 11.542 1.00 82.31 163 THR A CA 1
ATOM 1247 C C . THR A 1 163 ? -18.202 -8.092 12.910 1.00 82.31 163 THR A C 1
ATOM 1249 O O . THR A 1 163 ? -18.658 -8.801 13.808 1.00 82.31 163 THR A O 1
ATOM 1252 N N . SER A 1 164 ? -18.021 -6.776 13.058 1.00 74.81 164 SER A N 1
ATOM 1253 C CA . SER A 1 164 ? -18.330 -6.058 14.300 1.00 74.81 164 SER A CA 1
ATOM 1254 C C . SER A 1 164 ? -19.834 -6.081 14.609 1.00 74.81 164 SER A C 1
ATOM 1256 O O . SER A 1 164 ? -20.239 -6.393 15.730 1.00 74.81 164 SER A O 1
ATOM 1258 N N . GLY A 1 165 ? -20.682 -5.889 13.589 1.00 62.00 165 GLY A N 1
ATOM 1259 C CA . GLY A 1 165 ? -22.142 -5.946 13.740 1.00 62.00 165 GLY A CA 1
ATOM 1260 C C . GLY A 1 165 ? -22.689 -7.325 14.138 1.00 62.00 165 GLY A C 1
ATOM 1261 O O . GLY A 1 165 ? -23.676 -7.410 14.865 1.00 62.00 165 GLY A O 1
ATOM 1262 N N . LYS A 1 166 ? -22.033 -8.419 13.725 1.00 59.31 166 LYS A N 1
ATOM 1263 C CA . LYS A 1 166 ? -22.460 -9.791 14.066 1.00 59.31 166 LYS A CA 1
ATOM 1264 C C . LYS A 1 166 ? -22.142 -10.181 15.514 1.00 59.31 166 LYS A C 1
ATOM 1266 O O . LYS A 1 166 ? -22.882 -10.962 16.104 1.00 59.31 166 LYS A O 1
ATOM 1271 N N . LYS A 1 167 ? -21.081 -9.622 16.110 1.00 55.31 167 LYS A N 1
ATOM 1272 C CA . LYS A 1 167 ? -20.643 -9.955 17.480 1.00 55.31 167 LYS A CA 1
ATOM 1273 C C . LYS A 1 167 ? -21.578 -9.398 18.565 1.00 55.31 167 LYS A C 1
ATOM 1275 O O . LYS A 1 167 ? -21.624 -9.943 19.664 1.00 55.31 167 LYS A O 1
ATOM 1280 N N . LEU A 1 168 ? -22.354 -8.353 1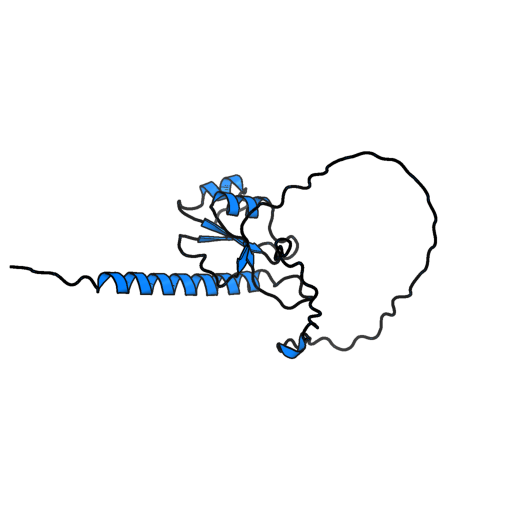8.260 1.00 51.97 168 LEU A N 1
ATOM 1281 C CA . LEU A 1 168 ? -23.310 -7.762 19.204 1.00 51.97 168 LEU A CA 1
ATOM 1282 C C . LEU A 1 168 ? -24.595 -8.599 19.368 1.00 51.97 168 LEU A C 1
ATOM 1284 O O . LEU A 1 168 ? -25.268 -8.480 20.385 1.00 51.97 168 LEU A O 1
ATOM 1288 N N . GLN A 1 169 ? -24.927 -9.468 18.405 1.00 54.34 169 GLN A N 1
ATOM 1289 C CA . GLN A 1 169 ? -26.175 -10.247 18.424 1.00 54.34 169 GLN A CA 1
ATOM 1290 C C . GLN A 1 169 ? -26.055 -11.650 19.041 1.00 54.34 169 GLN A C 1
ATOM 1292 O O . GLN A 1 169 ? -27.053 -12.354 19.149 1.00 54.34 169 GLN A O 1
ATOM 1297 N N . SER A 1 170 ? -24.865 -12.075 19.477 1.00 53.53 170 SER A N 1
ATOM 1298 C CA . SER A 1 170 ? -24.636 -13.440 19.976 1.00 53.53 170 SER A CA 1
ATOM 1299 C C . SER A 1 170 ? -24.444 -13.548 21.495 1.00 53.53 170 SER A C 1
ATOM 1301 O O . SER A 1 170 ? -23.793 -14.489 21.947 1.00 53.53 170 SER A O 1
ATOM 1303 N N . LYS A 1 171 ? -24.959 -12.613 22.308 1.00 49.41 171 LYS A N 1
ATOM 1304 C CA . LYS A 1 171 ? -24.932 -12.740 23.779 1.00 49.41 171 LYS A CA 1
ATOM 1305 C C . LYS A 1 171 ? -26.263 -13.339 24.266 1.00 49.41 171 LYS A C 1
ATOM 1307 O O . LYS A 1 171 ? -27.218 -12.584 24.412 1.00 49.41 171 LYS A O 1
ATOM 1312 N N . PRO A 1 172 ? -26.371 -14.663 24.500 1.00 54.34 172 PRO A N 1
ATOM 1313 C CA . PRO A 1 172 ? -27.568 -15.222 25.110 1.00 54.34 172 PRO A CA 1
ATOM 1314 C C . PRO A 1 172 ? -27.630 -14.772 26.573 1.00 54.34 172 PRO A C 1
ATOM 1316 O O . PRO A 1 172 ? -26.687 -14.979 27.342 1.00 54.34 172 PRO A O 1
ATOM 1319 N N . GLU A 1 173 ? -28.739 -14.144 26.952 1.00 55.12 173 GLU A N 1
ATOM 1320 C CA . GLU A 1 173 ? -29.092 -13.893 28.346 1.00 55.12 173 GLU A CA 1
ATOM 1321 C C . GLU A 1 173 ? -29.225 -15.241 29.071 1.00 55.12 173 GLU A C 1
ATOM 1323 O O . GLU A 1 173 ? -30.212 -15.961 28.922 1.00 55.12 173 GLU A O 1
ATOM 1328 N N . ARG A 1 174 ? -28.205 -15.627 29.848 1.00 53.12 174 ARG A N 1
ATOM 1329 C CA . ARG A 1 174 ? -28.343 -16.698 30.845 1.00 53.12 174 ARG A CA 1
ATOM 1330 C C . ARG A 1 174 ? -29.059 -16.113 32.057 1.00 53.12 174 ARG A C 1
ATOM 1332 O O . ARG A 1 174 ? -28.414 -15.668 32.999 1.00 53.12 174 ARG A O 1
ATOM 1339 N N . ASN A 1 175 ? -30.386 -16.144 32.016 1.00 54.50 175 ASN A N 1
ATOM 1340 C CA . ASN A 1 175 ? -31.211 -16.048 33.213 1.00 54.50 175 ASN A CA 1
ATOM 1341 C C . ASN A 1 175 ? -31.187 -17.419 33.901 1.00 54.50 175 ASN A C 1
ATOM 1343 O O . ASN A 1 175 ? -31.704 -18.392 33.356 1.00 54.50 175 ASN A O 1
ATOM 1347 N N . PHE A 1 176 ? -30.560 -17.501 35.073 1.00 54.50 176 PHE A N 1
ATOM 1348 C CA . PHE A 1 176 ? -30.775 -18.600 36.011 1.00 54.50 176 PHE A CA 1
ATOM 1349 C C . PHE A 1 176 ? -31.499 -18.028 37.231 1.00 54.50 176 PHE A C 1
ATOM 1351 O O . PHE A 1 176 ? -30.984 -17.115 37.878 1.00 54.50 176 PHE A O 1
ATOM 1358 N N . SER A 1 177 ? -32.721 -18.527 37.445 1.00 60.81 177 SER A N 1
ATOM 1359 C CA . SER A 1 177 ? -33.509 -18.394 38.676 1.00 60.81 177 SER A CA 1
ATOM 1360 C C . SER A 1 177 ? -32.920 -19.212 39.815 1.00 60.81 177 SER A C 1
ATOM 1362 O O . SER A 1 177 ? -32.262 -20.237 39.520 1.00 60.81 177 SER A O 1
#

Foldseek 3Di:
DDPPDDLVVVVVPDDPPEAEAEADADDPPPPDDPDDDPDDFDDPVVVVDDPPDPDDDDDDDDDDDDDDDDDDDDDDDDPPVPPDQQPAAADELLPDFLPDHYHYHFQDPPPTDDSSSSVSNVVSSYHHYHYDDGPPDRDDHRVVSVVSNVVSSVVNVVVVVVVVVVVVPPDDPPDDD